Protein AF-A0AAW1MZI1-F1 (afdb_monomer)

Nearest PDB structures (foldseek):
  1siz-assembly1_C  TM=2.018E-01  e=1.730E+00  Pyrococcus furiosus
  4id8-assembly1_A  TM=3.668E-01  e=8.621E+00  Rhodopseudomonas palustris HaA2
  6ous-assembly1_F  TM=2.499E-01  e=9.913E+00  Human respiratory syncytial virus A2

Radius of gyration: 22.82 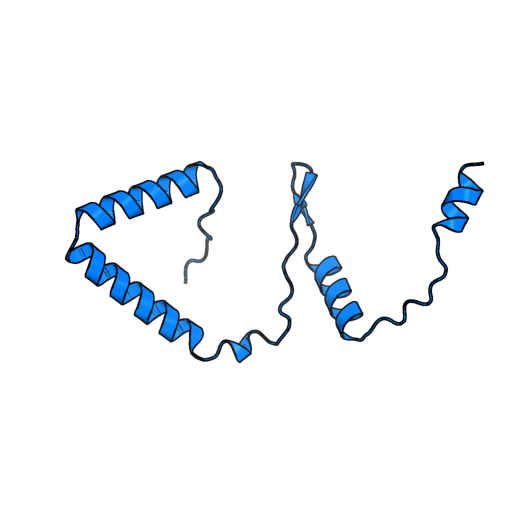Å; Cα contacts (8 Å, |Δi|>4): 27; chains: 1; bounding box: 40×34×70 Å

Organism: Popillia japonica (NCBI:txid7064)

Sequence (101 aa):
MLQKFWEFEECNQKQNHTAEDHTCEDHFIATHKRNQDGRFIVKLPFTDNPCVLGESRDIAVKRFQILERKFIKQPNLKQEYVQFMQEYKDLGHIKSSLFSP

Solvent-accessible surface area (backbone atoms only — not comparable to full-atom values): 6339 Å² total; per-residue (Å²): 121,64,66,70,52,54,62,62,70,57,65,84,64,80,70,84,67,49,77,63,54,52,52,50,49,54,47,42,69,77,45,47,45,68,48,96,87,70,47,80,45,70,62,82,79,70,98,60,69,77,82,73,55,69,64,50,64,62,53,51,51,52,52,50,55,51,51,53,56,49,31,72,77,34,57,66,62,39,51,55,50,52,52,50,55,48,52,43,34,74,73,63,78,49,76,88,72,89,77,72,136

Structure (mmCIF, N/CA/C/O backbone):
data_AF-A0AAW1MZI1-F1
#
_entry.id   AF-A0AAW1MZI1-F1
#
loop_
_atom_site.group_PDB
_atom_site.id
_atom_site.type_symbol
_atom_site.label_atom_id
_atom_site.label_alt_id
_atom_site.label_comp_id
_atom_site.label_asym_id
_atom_site.label_entity_id
_atom_site.label_seq_id
_atom_site.pdbx_PDB_ins_code
_atom_site.Cartn_x
_atom_site.Cartn_y
_atom_site.Cartn_z
_atom_site.occupancy
_atom_site.B_iso_or_equiv
_atom_site.auth_seq_id
_atom_site.auth_comp_id
_atom_site.auth_asym_id
_atom_site.auth_atom_id
_atom_site.pdbx_PDB_model_num
ATOM 1 N N . MET A 1 1 ? 2.998 13.097 -47.905 1.00 53.69 1 MET A N 1
ATOM 2 C CA . MET A 1 1 ? 3.324 14.168 -46.935 1.00 53.69 1 MET A CA 1
ATOM 3 C C . MET A 1 1 ? 3.262 13.695 -45.482 1.00 53.69 1 MET A C 1
ATOM 5 O O . MET A 1 1 ? 4.009 14.241 -44.693 1.00 53.69 1 MET A O 1
ATOM 9 N N . LEU A 1 2 ? 2.491 12.648 -45.139 1.00 57.94 2 LEU A N 1
ATOM 10 C CA . LEU A 1 2 ? 2.587 12.004 -43.817 1.00 57.94 2 LEU A CA 1
ATOM 11 C C . LEU A 1 2 ? 3.847 11.141 -43.631 1.00 57.94 2 LEU A C 1
ATOM 13 O O . LEU A 1 2 ? 4.415 11.143 -42.553 1.00 57.94 2 LEU A O 1
ATOM 17 N N . GLN A 1 3 ? 4.309 10.434 -44.665 1.00 58.78 3 GLN A N 1
ATOM 18 C CA . GLN A 1 3 ? 5.446 9.508 -44.540 1.00 58.78 3 GLN A CA 1
ATOM 19 C C . GLN A 1 3 ? 6.740 10.199 -44.068 1.00 58.78 3 GLN A C 1
ATOM 21 O O . GLN A 1 3 ? 7.368 9.746 -43.125 1.00 58.78 3 GLN A O 1
ATOM 26 N N . LYS A 1 4 ? 7.055 11.374 -44.631 1.00 59.50 4 LYS A N 1
ATOM 27 C CA . LYS A 1 4 ? 8.205 12.196 -44.213 1.00 59.50 4 LYS A CA 1
ATOM 28 C C . LYS A 1 4 ? 8.070 12.793 -42.804 1.00 59.50 4 LYS A C 1
ATOM 30 O O . LYS A 1 4 ? 9.064 13.227 -42.243 1.00 59.50 4 LYS A O 1
ATOM 35 N N . PHE A 1 5 ? 6.847 12.883 -42.277 1.00 57.22 5 PHE A N 1
ATOM 36 C CA . PHE A 1 5 ? 6.582 13.379 -40.924 1.00 57.22 5 PHE A CA 1
ATOM 37 C C . PHE A 1 5 ? 6.840 12.268 -39.894 1.00 57.22 5 PHE A C 1
ATOM 39 O O . PHE A 1 5 ? 7.505 12.513 -38.895 1.00 57.22 5 PHE A O 1
ATOM 46 N N . TRP A 1 6 ? 6.422 11.033 -40.202 1.00 60.91 6 TRP A N 1
ATOM 47 C CA . TRP A 1 6 ? 6.737 9.839 -39.405 1.00 60.91 6 TRP A CA 1
ATOM 48 C C . TRP A 1 6 ? 8.235 9.500 -39.415 1.00 60.91 6 TRP A C 1
ATOM 50 O O . TRP A 1 6 ? 8.800 9.232 -38.363 1.00 60.91 6 TRP A O 1
ATOM 60 N N . GLU A 1 7 ? 8.908 9.628 -40.563 1.00 59.25 7 GLU A N 1
ATOM 61 C CA . GLU A 1 7 ? 10.371 9.453 -40.675 1.00 59.25 7 GLU A CA 1
ATOM 62 C C . GLU A 1 7 ? 11.176 10.489 -39.858 1.00 59.25 7 GLU A C 1
ATOM 64 O O . GLU A 1 7 ? 12.348 10.265 -39.570 1.00 59.25 7 GLU A O 1
ATOM 69 N N . PHE A 1 8 ? 10.580 11.633 -39.493 1.00 54.81 8 PHE A N 1
ATOM 70 C CA . PHE A 1 8 ? 11.242 12.684 -38.707 1.00 54.81 8 PHE A CA 1
ATOM 71 C C . PHE A 1 8 ? 11.025 12.521 -37.192 1.00 54.81 8 PHE A C 1
ATOM 73 O O . PHE A 1 8 ? 11.887 12.914 -36.408 1.00 54.81 8 PHE A O 1
ATOM 80 N N . GLU A 1 9 ? 9.899 11.929 -36.772 1.00 57.16 9 GLU A N 1
ATOM 81 C CA . GLU A 1 9 ? 9.667 11.509 -35.379 1.00 57.16 9 GLU A CA 1
ATOM 82 C C . GLU A 1 9 ? 10.382 10.196 -35.029 1.00 57.16 9 GLU A C 1
ATOM 84 O O . GLU A 1 9 ? 10.676 9.964 -33.854 1.00 57.16 9 GLU A O 1
ATOM 89 N N . GLU A 1 10 ? 10.742 9.378 -36.028 1.00 55.62 10 GLU A N 1
ATOM 90 C CA . GLU A 1 10 ? 11.730 8.299 -35.908 1.00 55.62 10 GLU A CA 1
ATOM 91 C C . GLU A 1 10 ? 13.132 8.890 -35.694 1.00 55.62 10 GLU A C 1
ATOM 93 O O . GLU A 1 10 ? 14.047 8.825 -36.517 1.00 55.62 10 GLU A O 1
ATOM 98 N N . CYS A 1 11 ? 13.309 9.509 -34.534 1.00 52.69 11 CYS A N 1
ATOM 99 C CA . CYS A 1 11 ? 14.603 9.887 -34.021 1.00 52.69 11 CYS A CA 1
ATOM 100 C C . CYS A 1 11 ? 15.441 8.603 -33.940 1.00 52.69 11 CYS A C 1
ATOM 102 O O . CYS A 1 11 ? 15.241 7.779 -33.050 1.00 52.69 11 CYS A O 1
ATOM 104 N N . ASN A 1 12 ? 16.403 8.454 -34.856 1.00 56.22 12 ASN A N 1
ATOM 105 C CA . ASN A 1 12 ? 17.507 7.487 -34.815 1.00 56.22 12 ASN A CA 1
ATOM 106 C C . ASN A 1 12 ? 18.448 7.803 -33.629 1.00 56.22 12 ASN A C 1
ATOM 108 O O . ASN A 1 12 ? 19.670 7.913 -33.757 1.00 56.22 12 ASN A O 1
ATOM 112 N N . GLN A 1 13 ? 17.873 8.026 -32.450 1.00 58.44 13 GLN A N 1
ATOM 113 C CA . GLN A 1 13 ? 18.603 8.093 -31.211 1.00 58.44 13 GLN A CA 1
ATOM 114 C C . GLN A 1 13 ? 19.111 6.681 -30.986 1.00 58.44 13 GLN A C 1
ATOM 116 O O . GLN A 1 13 ? 18.348 5.774 -30.667 1.00 58.44 13 GLN A O 1
ATOM 121 N N . LYS A 1 14 ? 20.420 6.492 -31.152 1.00 58.25 14 LYS A N 1
ATOM 122 C CA . LYS A 1 14 ? 21.123 5.445 -30.419 1.00 58.25 14 LYS A CA 1
ATOM 123 C C . LYS A 1 14 ? 20.839 5.728 -28.948 1.00 58.25 14 LYS A C 1
ATOM 125 O O . LYS A 1 14 ? 21.518 6.553 -28.340 1.00 58.25 14 LYS A O 1
ATOM 130 N N . GLN A 1 15 ? 19.753 5.163 -28.431 1.00 62.28 15 GLN A N 1
ATOM 131 C CA . GLN A 1 15 ? 19.389 5.294 -27.039 1.00 62.28 15 GLN A CA 1
ATOM 132 C C . GLN A 1 15 ? 20.537 4.634 -26.283 1.00 62.28 15 GLN A C 1
ATOM 134 O O . GLN A 1 15 ? 20.778 3.434 -26.407 1.00 62.28 15 GLN A O 1
ATOM 139 N N . ASN A 1 16 ? 21.328 5.454 -25.588 1.00 64.94 16 ASN A N 1
ATOM 140 C CA . ASN A 1 16 ? 22.338 4.979 -24.651 1.00 64.94 16 ASN A CA 1
ATOM 141 C C . ASN A 1 16 ? 21.582 4.406 -23.452 1.00 64.94 16 ASN A C 1
ATOM 143 O O . ASN A 1 16 ? 21.510 5.032 -22.399 1.00 64.94 16 ASN A O 1
ATOM 147 N N . HIS A 1 17 ? 20.932 3.268 -23.663 1.00 70.12 17 HIS A N 1
ATOM 148 C CA . HIS A 1 17 ? 20.186 2.576 -22.640 1.00 70.12 17 HIS A CA 1
ATOM 149 C C . HIS A 1 17 ? 21.166 2.055 -21.603 1.00 70.12 17 HIS A C 1
ATOM 151 O O . HIS A 1 17 ? 22.121 1.336 -21.916 1.00 70.12 17 HIS A O 1
ATOM 157 N N . THR A 1 18 ? 20.912 2.411 -20.356 1.00 82.94 18 THR A N 1
ATOM 158 C CA . THR A 1 18 ? 21.573 1.801 -19.214 1.00 82.94 18 THR A CA 1
ATOM 159 C C . THR A 1 18 ? 21.118 0.342 -19.064 1.00 82.94 18 THR A C 1
ATOM 161 O O . THR A 1 18 ? 20.139 -0.103 -19.672 1.00 82.94 18 THR A O 1
ATOM 164 N N . ALA A 1 19 ? 21.832 -0.443 -18.255 1.00 82.38 19 ALA A N 1
ATOM 165 C CA . ALA A 1 19 ? 21.397 -1.804 -17.924 1.00 82.38 19 ALA A CA 1
ATOM 166 C C . ALA A 1 19 ? 20.038 -1.814 -17.187 1.00 82.38 19 ALA A C 1
ATOM 168 O O . ALA A 1 19 ? 19.252 -2.752 -17.328 1.00 82.38 19 ALA A O 1
ATOM 169 N N . GLU A 1 20 ? 19.749 -0.751 -16.433 1.00 82.12 20 GLU A N 1
ATOM 170 C CA . GLU A 1 20 ? 18.470 -0.543 -15.750 1.00 82.12 20 GLU A CA 1
ATOM 171 C C . GLU A 1 20 ? 17.335 -0.313 -16.753 1.00 82.12 20 GLU A C 1
ATOM 173 O O . GLU A 1 20 ? 16.276 -0.923 -16.611 1.00 82.12 20 GLU A O 1
ATOM 178 N N . ASP A 1 21 ? 17.578 0.470 -17.812 1.00 84.06 21 ASP A N 1
ATOM 179 C CA . ASP A 1 21 ? 16.593 0.711 -18.875 1.00 84.06 21 ASP A CA 1
ATOM 180 C C . ASP A 1 21 ? 16.189 -0.593 -19.574 1.00 84.06 21 ASP A C 1
ATOM 182 O O . ASP A 1 21 ? 15.002 -0.846 -19.763 1.00 84.06 21 ASP A O 1
ATOM 186 N N . HIS A 1 22 ? 17.159 -1.460 -19.888 1.00 85.12 22 HIS A N 1
ATOM 187 C CA . HIS A 1 22 ? 16.875 -2.771 -20.484 1.00 85.12 22 HIS A CA 1
ATOM 188 C C . HIS A 1 22 ? 16.068 -3.660 -19.537 1.00 85.12 22 HIS A C 1
ATOM 190 O O . HIS A 1 22 ? 15.095 -4.279 -19.948 1.00 85.12 22 HIS A O 1
ATOM 196 N N . THR A 1 23 ? 16.433 -3.690 -18.253 1.00 85.88 23 THR A N 1
ATOM 197 C CA . THR A 1 23 ? 15.717 -4.492 -17.249 1.00 85.88 23 THR A CA 1
ATOM 198 C C . THR A 1 23 ? 14.274 -4.009 -17.076 1.00 85.88 23 THR A C 1
ATOM 200 O O . THR A 1 23 ? 13.357 -4.817 -16.914 1.00 85.88 23 THR A O 1
ATOM 203 N N . CYS A 1 24 ? 14.059 -2.691 -17.111 1.00 86.00 24 CYS A N 1
ATOM 204 C CA . CYS A 1 24 ? 12.736 -2.082 -17.044 1.0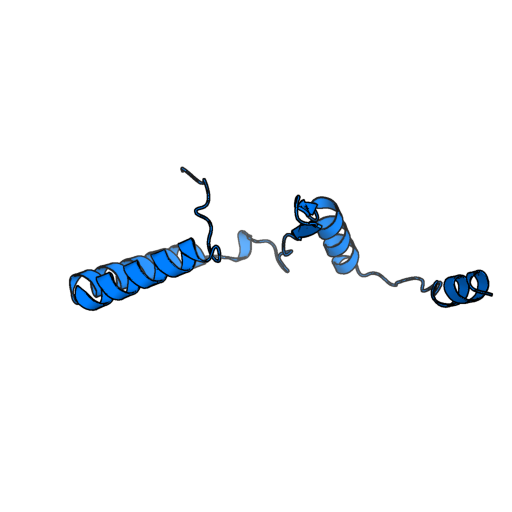0 86.00 24 CYS A CA 1
ATOM 205 C C . CYS A 1 24 ? 11.900 -2.419 -18.286 1.00 86.00 24 CYS A C 1
ATOM 207 O O . CYS A 1 24 ? 10.746 -2.826 -18.144 1.00 86.00 24 CYS A O 1
ATOM 209 N N . GLU A 1 25 ? 12.492 -2.321 -19.479 1.00 88.94 25 GLU A N 1
ATOM 210 C CA . GLU A 1 25 ? 11.835 -2.668 -20.742 1.00 88.94 25 GLU A CA 1
ATOM 211 C C . GLU A 1 25 ? 11.470 -4.158 -20.787 1.00 88.94 25 GLU A C 1
ATOM 213 O O . GLU A 1 25 ? 10.312 -4.502 -21.017 1.00 88.94 25 GLU A O 1
ATOM 218 N N . ASP A 1 26 ? 12.404 -5.049 -20.448 1.00 90.00 26 ASP A N 1
ATOM 219 C CA . ASP A 1 26 ? 12.156 -6.491 -20.360 1.00 90.00 26 ASP A CA 1
ATOM 220 C C . ASP A 1 26 ? 11.034 -6.806 -19.357 1.00 90.00 26 ASP A C 1
ATOM 222 O O . ASP A 1 26 ? 10.147 -7.624 -19.628 1.00 90.00 26 ASP A O 1
ATOM 226 N N . HIS A 1 27 ? 11.020 -6.129 -18.201 1.00 90.88 27 HIS A N 1
ATOM 227 C CA . HIS A 1 27 ? 9.949 -6.265 -17.213 1.00 90.88 27 HIS A CA 1
ATOM 228 C C . HIS A 1 27 ? 8.605 -5.799 -17.767 1.00 90.88 27 HIS A C 1
ATOM 230 O O . HIS A 1 27 ? 7.585 -6.469 -17.568 1.00 90.88 27 HIS A O 1
ATOM 236 N N . PHE A 1 28 ? 8.583 -4.655 -18.447 1.00 90.56 28 PHE A N 1
ATOM 237 C CA . PHE A 1 28 ? 7.383 -4.118 -19.063 1.00 90.56 28 PHE A CA 1
ATOM 238 C C . PHE A 1 28 ? 6.859 -5.080 -20.129 1.00 90.56 28 PHE A C 1
ATOM 240 O O . PHE A 1 28 ? 5.711 -5.510 -20.036 1.00 90.56 28 PHE A O 1
ATOM 247 N N . ILE A 1 29 ? 7.694 -5.520 -21.071 1.00 91.81 29 ILE A N 1
ATOM 248 C CA . ILE A 1 29 ? 7.327 -6.490 -22.111 1.00 91.81 29 ILE A CA 1
ATOM 249 C C . ILE A 1 29 ? 6.762 -7.770 -21.486 1.00 91.81 29 ILE A C 1
ATOM 251 O O . ILE A 1 29 ? 5.693 -8.225 -21.890 1.00 91.81 29 ILE A O 1
ATOM 255 N N . ALA A 1 30 ? 7.422 -8.317 -20.464 1.00 91.94 30 ALA A N 1
ATOM 256 C CA . ALA A 1 30 ? 7.013 -9.570 -19.834 1.00 91.94 30 ALA A CA 1
ATOM 257 C C . ALA A 1 30 ? 5.717 -9.471 -19.008 1.00 91.94 30 ALA A C 1
ATOM 259 O O . ALA A 1 30 ? 5.049 -10.485 -18.788 1.00 91.94 30 ALA A O 1
ATOM 260 N N . THR A 1 31 ? 5.373 -8.289 -18.489 1.00 92.94 31 THR A N 1
ATOM 261 C CA . THR A 1 31 ? 4.307 -8.149 -17.482 1.00 92.94 31 THR A CA 1
ATOM 262 C C . THR A 1 31 ? 3.153 -7.247 -17.892 1.00 92.94 31 THR A C 1
ATOM 264 O O . THR A 1 31 ? 2.086 -7.319 -17.269 1.00 92.94 31 THR A O 1
ATOM 267 N N . HIS A 1 32 ? 3.328 -6.425 -18.928 1.00 93.44 32 HIS A N 1
ATOM 268 C CA . HIS A 1 32 ? 2.245 -5.628 -19.472 1.00 93.44 32 HIS A CA 1
ATOM 269 C C . HIS A 1 32 ? 1.221 -6.541 -20.145 1.00 93.44 32 HIS A C 1
ATOM 271 O O . HIS A 1 32 ? 1.534 -7.518 -20.824 1.00 93.44 32 HIS A O 1
ATOM 277 N N . LYS A 1 33 ? -0.051 -6.213 -19.959 1.00 93.62 33 LYS A N 1
ATOM 278 C CA . LYS A 1 33 ? -1.150 -6.843 -20.684 1.00 93.62 33 LYS A CA 1
ATOM 279 C C . LYS A 1 33 ? -2.307 -5.878 -20.811 1.00 93.62 33 LYS A C 1
ATOM 281 O O . LYS A 1 33 ? -2.430 -4.926 -20.042 1.00 93.62 33 LYS A O 1
ATOM 286 N N . ARG A 1 34 ? -3.196 -6.152 -21.756 1.00 94.44 34 ARG A N 1
ATOM 287 C CA . ARG A 1 34 ? -4.438 -5.402 -21.925 1.00 94.44 34 ARG A CA 1
ATOM 288 C C . ARG A 1 34 ? -5.600 -6.218 -21.377 1.00 94.44 34 ARG A C 1
ATOM 290 O O . ARG A 1 34 ? -5.693 -7.414 -21.645 1.00 94.44 34 ARG A O 1
ATOM 297 N N . ASN A 1 35 ? -6.455 -5.603 -20.567 1.00 88.94 35 ASN A N 1
ATOM 298 C CA . ASN A 1 35 ? -7.681 -6.257 -20.120 1.00 88.94 35 ASN A CA 1
ATOM 299 C C . ASN A 1 35 ? -8.754 -6.227 -21.230 1.00 88.94 35 ASN A C 1
ATOM 301 O O . ASN A 1 35 ? -8.574 -5.581 -22.264 1.00 88.94 35 ASN A O 1
ATOM 305 N N . GLN A 1 36 ? -9.876 -6.920 -21.012 1.00 91.88 36 GLN A N 1
ATOM 306 C CA . GLN A 1 36 ? -10.988 -6.981 -21.974 1.00 91.88 36 GLN A CA 1
ATOM 307 C C . GLN A 1 36 ? -11.617 -5.602 -22.255 1.00 91.88 36 GLN A C 1
ATOM 309 O O . GLN A 1 36 ? -12.100 -5.372 -23.357 1.00 91.88 36 GLN A O 1
ATOM 314 N N . ASP A 1 37 ? -11.519 -4.663 -21.308 1.00 92.06 37 ASP A N 1
ATOM 315 C CA . ASP A 1 37 ? -11.994 -3.277 -21.453 1.00 92.06 37 ASP A CA 1
ATOM 316 C C . ASP A 1 37 ? -10.988 -2.363 -22.174 1.00 92.06 37 ASP A C 1
ATOM 318 O O . ASP A 1 37 ? -11.169 -1.147 -22.241 1.00 92.06 37 ASP A O 1
ATOM 322 N N . GLY A 1 38 ? -9.873 -2.912 -22.661 1.00 90.06 38 GLY A N 1
ATOM 323 C CA . GLY A 1 38 ? -8.855 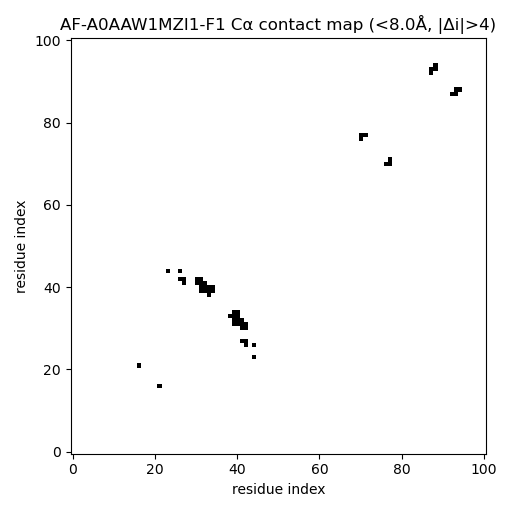-2.150 -23.369 1.00 90.06 38 GLY A CA 1
ATOM 324 C C . GLY A 1 38 ? -7.917 -1.325 -22.476 1.00 90.06 38 GLY A C 1
ATOM 325 O O . GLY A 1 38 ? -7.139 -0.536 -23.018 1.00 90.06 38 GLY A O 1
ATOM 326 N N . ARG A 1 39 ? -7.939 -1.499 -21.149 1.00 91.19 39 ARG A N 1
ATOM 327 C CA . ARG A 1 39 ? -7.022 -0.855 -20.190 1.00 91.19 39 ARG A CA 1
ATOM 328 C C . ARG A 1 39 ? -5.712 -1.629 -20.061 1.00 91.19 39 ARG A C 1
ATOM 330 O O . ARG A 1 39 ? -5.709 -2.862 -20.044 1.00 91.19 39 ARG A O 1
ATOM 337 N N . PHE A 1 40 ? -4.608 -0.903 -19.913 1.00 91.38 40 PHE A N 1
ATOM 338 C CA . PHE A 1 40 ? -3.302 -1.493 -19.626 1.00 91.38 40 PHE A CA 1
ATOM 339 C C . PHE A 1 40 ? -3.205 -1.915 -18.159 1.00 91.38 40 PHE A C 1
ATOM 341 O O . PHE A 1 40 ? -3.535 -1.158 -17.249 1.00 91.38 40 PHE A O 1
ATOM 348 N N . ILE A 1 41 ? -2.736 -3.138 -17.946 1.00 89.75 41 ILE A N 1
ATOM 349 C CA . ILE A 1 41 ? -2.317 -3.674 -16.658 1.00 89.75 41 ILE A CA 1
ATOM 350 C C . ILE A 1 41 ? -0.805 -3.815 -16.749 1.00 89.75 41 ILE A C 1
ATOM 352 O O . ILE A 1 41 ? -0.313 -4.597 -17.558 1.00 89.75 41 ILE A O 1
ATOM 356 N N . VAL A 1 42 ? -0.088 -3.060 -15.926 1.00 89.81 42 VAL A N 1
ATOM 357 C CA . VAL A 1 42 ? 1.375 -3.060 -15.871 1.00 89.81 42 VAL A CA 1
ATOM 358 C C . VAL A 1 42 ? 1.785 -3.481 -14.469 1.00 89.81 42 VAL A C 1
ATOM 360 O O . VAL A 1 42 ? 1.205 -3.011 -13.486 1.00 89.81 42 VAL A O 1
ATOM 363 N N . LYS A 1 43 ? 2.754 -4.391 -14.362 1.00 88.94 43 LYS A N 1
ATOM 364 C CA . LYS A 1 43 ? 3.384 -4.685 -13.077 1.00 88.94 43 LYS A CA 1
ATOM 365 C C . LYS A 1 43 ? 4.471 -3.644 -12.842 1.00 88.94 43 LYS A C 1
ATOM 367 O O . LYS A 1 43 ? 5.263 -3.367 -13.735 1.00 88.94 43 LYS A O 1
ATOM 372 N N . LEU A 1 44 ? 4.480 -3.049 -11.653 1.00 86.69 44 LEU A N 1
ATOM 373 C CA . LEU A 1 44 ? 5.533 -2.109 -11.295 1.00 86.69 44 LEU A CA 1
ATOM 374 C C . LEU A 1 44 ? 6.820 -2.890 -10.986 1.00 86.69 44 LEU A C 1
ATOM 376 O O . LEU A 1 44 ? 6.763 -3.825 -10.174 1.00 86.69 44 LEU A O 1
ATOM 380 N N . PRO A 1 45 ? 7.953 -2.530 -11.613 1.00 83.81 45 PRO A N 1
ATOM 381 C CA . PRO A 1 45 ? 9.237 -3.115 -11.269 1.00 83.81 45 PRO A CA 1
ATOM 382 C C . PRO A 1 45 ? 9.644 -2.680 -9.858 1.00 83.81 45 PRO A C 1
ATOM 384 O O . PRO A 1 45 ? 9.271 -1.605 -9.383 1.00 83.81 45 PRO A O 1
ATOM 387 N N . PHE A 1 46 ? 10.424 -3.520 -9.182 1.00 81.69 46 PHE A N 1
ATOM 388 C CA . PHE A 1 4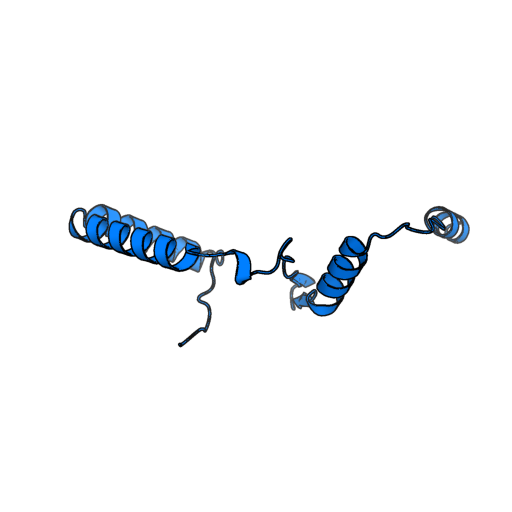6 ? 11.144 -3.098 -7.985 1.00 81.69 46 PHE A CA 1
ATOM 389 C C . PHE A 1 46 ? 12.471 -2.475 -8.416 1.00 81.69 46 PHE A C 1
ATOM 391 O O . PHE A 1 46 ? 13.121 -3.005 -9.314 1.00 81.69 46 PHE A O 1
ATOM 398 N N . THR A 1 47 ? 12.866 -1.373 -7.778 1.00 78.06 47 THR A N 1
ATOM 399 C CA . THR A 1 47 ? 14.176 -0.741 -8.009 1.00 78.06 47 THR A CA 1
ATOM 400 C C . THR A 1 47 ? 15.320 -1.638 -7.542 1.00 78.06 47 THR A C 1
ATOM 402 O O . THR A 1 47 ? 16.359 -1.694 -8.183 1.00 78.06 47 THR A O 1
ATOM 405 N N . ASP A 1 48 ? 15.090 -2.389 -6.464 1.00 76.06 48 ASP A N 1
ATOM 406 C CA . ASP A 1 48 ? 16.048 -3.308 -5.858 1.00 76.06 48 ASP A CA 1
ATOM 407 C C . ASP A 1 48 ? 15.454 -4.710 -5.712 1.00 76.06 48 ASP A C 1
ATOM 409 O O . ASP A 1 48 ? 14.243 -4.924 -5.813 1.00 76.06 48 ASP A O 1
ATOM 413 N N . ASN A 1 49 ? 16.307 -5.692 -5.415 1.00 77.81 49 ASN A N 1
ATOM 414 C CA . ASN A 1 49 ? 15.852 -7.046 -5.124 1.00 77.81 49 ASN A CA 1
ATOM 415 C C . ASN A 1 49 ? 14.848 -7.033 -3.945 1.00 77.81 49 ASN A C 1
ATOM 417 O O . ASN A 1 49 ? 15.222 -6.593 -2.859 1.00 77.81 49 ASN A O 1
ATOM 421 N N . PRO A 1 50 ? 13.621 -7.579 -4.087 1.00 73.50 50 PRO A N 1
ATOM 422 C CA . PRO A 1 50 ? 12.618 -7.618 -3.017 1.00 73.50 50 PRO A CA 1
ATOM 423 C C . PRO A 1 50 ? 13.099 -8.248 -1.700 1.00 73.50 50 PRO A C 1
ATOM 425 O O . PRO A 1 50 ? 12.500 -8.020 -0.650 1.00 73.50 50 PRO A O 1
ATOM 428 N N . CYS A 1 51 ? 14.187 -9.022 -1.715 1.00 73.8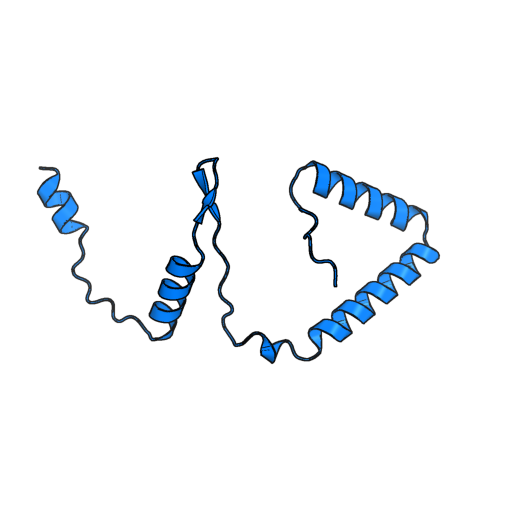8 51 CYS A N 1
ATOM 429 C CA . CYS A 1 51 ? 14.833 -9.532 -0.508 1.00 73.88 51 CYS A CA 1
ATOM 430 C C . CYS A 1 51 ? 15.332 -8.428 0.448 1.00 73.88 51 CYS A C 1
ATOM 432 O O . CYS A 1 51 ? 15.496 -8.704 1.635 1.00 73.88 51 CYS A O 1
ATOM 434 N N . VAL A 1 52 ? 15.518 -7.181 -0.010 1.00 78.25 52 VAL A N 1
ATOM 435 C CA . VAL A 1 52 ? 15.921 -6.049 0.853 1.00 78.25 52 VAL A CA 1
ATOM 436 C C . VAL A 1 52 ? 14.811 -5.558 1.785 1.00 78.25 52 VAL A C 1
ATOM 438 O O . VAL A 1 52 ? 15.062 -4.722 2.648 1.00 78.25 52 VAL A O 1
ATOM 441 N N . LEU A 1 53 ? 13.586 -6.085 1.661 1.00 78.88 53 LEU A N 1
ATOM 442 C CA . LEU A 1 53 ? 12.458 -5.697 2.514 1.00 78.88 53 LEU A CA 1
ATOM 443 C C . LEU A 1 53 ? 12.701 -5.972 4.012 1.00 78.88 53 LEU A C 1
ATOM 445 O O . LEU A 1 53 ? 11.984 -5.412 4.845 1.00 78.88 53 LEU A O 1
ATOM 449 N N . GLY A 1 54 ? 13.695 -6.792 4.372 1.00 86.19 54 GLY A N 1
ATOM 450 C CA . GLY A 1 54 ? 14.149 -6.979 5.752 1.00 86.19 54 GLY A CA 1
ATOM 451 C C . GLY A 1 54 ? 13.005 -7.325 6.711 1.00 86.19 54 GLY A C 1
ATOM 452 O O . GLY A 1 54 ? 12.194 -8.212 6.446 1.00 86.19 54 GLY A O 1
ATOM 453 N N . GLU A 1 55 ? 12.893 -6.580 7.812 1.00 88.69 55 GLU A N 1
ATOM 454 C CA . GLU A 1 55 ? 11.872 -6.789 8.852 1.00 88.69 55 GLU A CA 1
ATOM 455 C C . GLU A 1 55 ? 10.479 -6.221 8.504 1.00 88.69 55 GLU A C 1
ATOM 457 O O . GLU A 1 55 ? 9.596 -6.160 9.365 1.00 88.69 55 GLU A O 1
ATOM 462 N N . SER A 1 56 ? 10.232 -5.804 7.254 1.00 90.25 56 SER A N 1
ATOM 463 C CA . SER A 1 56 ? 8.959 -5.182 6.845 1.00 90.25 56 SER A CA 1
ATOM 464 C C . SER A 1 56 ? 7.740 -6.032 7.203 1.00 90.25 56 SER A C 1
ATOM 466 O O . SER A 1 56 ? 6.718 -5.497 7.640 1.00 90.25 56 SER A O 1
ATOM 468 N N . ARG A 1 57 ? 7.849 -7.362 7.074 1.00 90.62 57 ARG A N 1
ATOM 469 C CA . ARG A 1 57 ? 6.777 -8.292 7.450 1.00 90.62 57 ARG A CA 1
ATOM 470 C C . ARG A 1 57 ? 6.468 -8.215 8.942 1.00 90.62 57 ARG A C 1
ATOM 472 O O . ARG A 1 57 ? 5.306 -8.077 9.315 1.00 90.62 57 ARG A O 1
ATOM 479 N N . ASP A 1 58 ? 7.487 -8.273 9.790 1.00 92.94 58 ASP A N 1
ATOM 480 C CA . ASP A 1 58 ? 7.300 -8.269 11.241 1.00 92.94 58 ASP A CA 1
ATOM 481 C C . ASP A 1 58 ? 6.763 -6.923 11.727 1.00 92.94 58 ASP A C 1
ATOM 483 O O . ASP A 1 58 ? 5.893 -6.872 12.600 1.00 92.94 58 ASP A O 1
ATOM 487 N N . ILE A 1 59 ? 7.204 -5.824 11.111 1.00 94.31 59 ILE A N 1
ATOM 488 C CA . ILE A 1 59 ? 6.654 -4.488 11.356 1.00 94.31 59 ILE A CA 1
ATOM 489 C C . ILE A 1 59 ? 5.175 -4.431 10.950 1.00 94.31 59 ILE A C 1
ATOM 491 O O . ILE A 1 59 ? 4.349 -3.946 11.729 1.00 94.31 59 ILE A O 1
ATOM 495 N N . ALA A 1 60 ? 4.814 -4.940 9.768 1.00 94.81 60 ALA A N 1
ATOM 496 C CA . ALA A 1 60 ? 3.430 -4.972 9.298 1.00 94.81 60 ALA A CA 1
ATOM 497 C C . ALA A 1 60 ? 2.528 -5.800 10.229 1.00 94.81 60 ALA A C 1
ATOM 499 O O . ALA A 1 60 ? 1.451 -5.340 10.611 1.00 94.81 60 ALA A O 1
ATOM 500 N N . VAL A 1 61 ? 2.996 -6.970 10.679 1.00 96.19 61 VAL A N 1
ATOM 501 C CA . VAL A 1 61 ? 2.275 -7.825 11.635 1.00 96.19 61 VAL A CA 1
ATOM 502 C C . VAL A 1 61 ? 2.090 -7.120 12.979 1.00 96.19 61 VAL A C 1
ATOM 504 O O . VAL A 1 61 ? 0.981 -7.101 13.515 1.00 96.19 61 VAL A O 1
ATOM 507 N N . LYS A 1 62 ? 3.138 -6.482 13.518 1.00 96.88 62 LYS A N 1
ATOM 508 C CA . LYS A 1 62 ? 3.038 -5.707 14.767 1.00 96.88 62 LYS A CA 1
ATOM 509 C C . LYS A 1 62 ? 2.011 -4.578 14.640 1.00 96.88 62 LYS A C 1
ATOM 511 O O . LYS A 1 62 ? 1.180 -4.406 15.531 1.00 96.88 62 LYS A O 1
ATOM 516 N N . ARG A 1 63 ? 2.026 -3.832 13.528 1.00 96.75 63 ARG A N 1
ATOM 517 C CA . ARG A 1 63 ? 1.048 -2.762 13.254 1.00 96.75 63 ARG A CA 1
ATOM 518 C C . ARG A 1 63 ? -0.379 -3.300 13.177 1.00 96.75 63 ARG A C 1
ATOM 520 O O . ARG A 1 63 ? -1.271 -2.714 13.787 1.00 96.75 63 ARG A O 1
ATOM 527 N N . PHE A 1 64 ? -0.581 -4.429 12.502 1.00 96.25 64 PHE A N 1
ATOM 528 C CA . PHE A 1 64 ? -1.879 -5.097 12.434 1.00 96.25 64 PHE A CA 1
ATOM 529 C C . PHE A 1 64 ? -2.396 -5.482 13.829 1.00 96.25 64 PHE A C 1
ATOM 531 O O . PHE A 1 64 ? -3.511 -5.129 14.198 1.00 96.25 64 PHE A O 1
ATOM 538 N N . GLN A 1 65 ? -1.562 -6.107 14.664 1.00 97.62 65 GLN A N 1
ATOM 539 C CA . GLN A 1 65 ? -1.948 -6.475 16.033 1.00 97.62 65 GLN A CA 1
ATOM 540 C C . GLN A 1 65 ? -2.299 -5.260 16.905 1.00 97.62 65 GLN A C 1
ATOM 542 O O . GLN A 1 65 ? -3.201 -5.331 17.740 1.00 97.62 65 GLN A O 1
ATOM 547 N N . ILE A 1 66 ? -1.589 -4.140 16.739 1.00 97.31 66 ILE A N 1
ATOM 548 C CA . ILE A 1 66 ? -1.906 -2.888 17.439 1.00 97.31 66 ILE A CA 1
ATOM 549 C C . ILE A 1 66 ? -3.288 -2.376 17.019 1.00 97.31 66 ILE A C 1
ATOM 551 O O . ILE A 1 66 ? -4.073 -1.974 17.882 1.00 97.31 66 ILE A O 1
ATOM 555 N N . LEU A 1 67 ? -3.595 -2.419 15.721 1.00 96.62 67 LEU A N 1
ATOM 556 C CA . LEU A 1 67 ? -4.893 -2.016 15.188 1.00 96.62 67 LEU A CA 1
ATOM 557 C C . LEU A 1 67 ? -6.025 -2.890 15.751 1.00 96.62 67 LEU A C 1
ATOM 559 O O . LEU A 1 67 ? -7.005 -2.353 16.262 1.00 96.62 67 LEU A O 1
ATOM 563 N N . GLU A 1 68 ? -5.843 -4.211 15.781 1.00 96.62 68 GLU A N 1
ATOM 564 C CA . GLU A 1 68 ? -6.815 -5.145 16.367 1.00 96.62 68 GLU A CA 1
ATOM 565 C C . GLU A 1 68 ? -7.085 -4.844 17.848 1.00 96.62 68 GLU A C 1
ATOM 567 O O . GLU A 1 68 ? -8.235 -4.745 18.282 1.00 96.62 68 GLU A O 1
ATOM 572 N N . ARG A 1 69 ? -6.036 -4.592 18.643 1.00 97.75 69 ARG A N 1
ATOM 573 C CA . ARG A 1 69 ? -6.203 -4.184 20.050 1.00 97.75 69 ARG A CA 1
ATOM 574 C C . ARG A 1 69 ? -6.955 -2.859 20.179 1.00 97.75 69 ARG A C 1
ATOM 576 O O . ARG A 1 69 ? -7.720 -2.690 21.129 1.00 97.75 69 ARG A O 1
ATOM 583 N N . LYS A 1 70 ? -6.742 -1.912 19.259 1.00 97.25 70 LYS A N 1
ATOM 584 C CA . LYS A 1 70 ? -7.471 -0.635 19.231 1.00 97.25 70 LYS A CA 1
ATOM 585 C C . LYS A 1 70 ? -8.956 -0.862 18.945 1.00 97.25 70 LYS A C 1
ATOM 587 O O . LYS A 1 70 ? -9.788 -0.295 19.645 1.00 97.25 70 LYS A O 1
ATOM 592 N N . PHE A 1 71 ? -9.280 -1.730 17.993 1.00 97.56 71 PHE A N 1
ATOM 593 C CA . PHE A 1 71 ? -10.655 -2.094 17.652 1.00 97.56 71 PHE A CA 1
ATOM 594 C C . PHE A 1 71 ? -11.402 -2.794 18.787 1.00 97.56 71 PHE A C 1
ATOM 596 O O . PHE A 1 71 ? -12.590 -2.543 18.968 1.00 97.56 71 PHE A O 1
ATOM 603 N N . ILE A 1 72 ? -10.717 -3.604 19.598 1.00 96.62 72 ILE A N 1
ATOM 604 C CA . ILE A 1 72 ? -11.319 -4.197 20.804 1.00 96.62 72 ILE A CA 1
ATOM 605 C C . ILE A 1 72 ? -11.698 -3.109 21.818 1.00 96.62 72 ILE A C 1
ATOM 607 O O . ILE A 1 72 ? -12.773 -3.156 22.407 1.00 96.62 72 ILE A O 1
ATOM 611 N N . LYS A 1 73 ? -10.826 -2.114 22.020 1.00 97.25 73 LYS A N 1
ATOM 612 C CA . LYS A 1 73 ? -11.073 -1.014 22.968 1.00 97.25 73 LYS A CA 1
ATOM 613 C C . LYS A 1 73 ? -12.109 -0.005 22.464 1.00 97.25 73 LYS A C 1
ATOM 615 O O . LYS A 1 73 ? -12.708 0.694 23.273 1.00 97.25 73 LYS A O 1
ATOM 620 N N . GLN A 1 74 ? -12.270 0.115 21.147 1.00 97.44 74 GLN A N 1
ATOM 621 C CA . GLN A 1 74 ? -13.111 1.115 20.487 1.00 97.44 74 GLN A CA 1
ATOM 622 C C . GLN A 1 74 ? -13.993 0.435 19.424 1.00 97.44 74 GLN A C 1
ATOM 624 O O . GLN A 1 74 ? -13.659 0.465 18.237 1.00 97.44 74 GLN A O 1
ATOM 629 N N . PRO A 1 75 ? -15.121 -0.181 19.826 1.00 96.44 75 PRO A N 1
ATOM 630 C CA . PRO A 1 75 ? -15.965 -0.952 18.913 1.00 96.44 75 PRO A CA 1
ATOM 631 C C . PRO A 1 75 ? -16.585 -0.098 17.797 1.00 96.44 75 PRO A C 1
ATOM 633 O O . PRO A 1 75 ? -16.666 -0.566 16.664 1.00 96.44 75 PRO A O 1
ATOM 636 N N . ASN A 1 76 ? -16.934 1.163 18.073 1.00 97.75 76 ASN A N 1
ATOM 637 C CA . ASN A 1 76 ? -17.475 2.077 17.058 1.00 97.75 76 ASN A CA 1
ATOM 638 C C . ASN A 1 76 ? -16.460 2.328 15.930 1.00 97.75 76 ASN A C 1
ATOM 640 O O . ASN A 1 76 ? -16.796 2.215 14.757 1.00 97.75 76 ASN A O 1
ATOM 644 N N . LEU A 1 77 ? -15.185 2.549 16.277 1.00 97.19 77 LEU A N 1
ATOM 645 C CA . LEU A 1 77 ? -14.118 2.731 15.288 1.00 97.19 77 LEU A CA 1
ATOM 646 C C . LEU A 1 77 ? -13.934 1.483 14.412 1.00 97.19 77 LEU A C 1
ATOM 648 O O . LEU A 1 77 ? -13.672 1.594 13.217 1.00 97.19 77 LEU A O 1
ATOM 652 N N . LYS A 1 78 ? -14.067 0.286 14.998 1.00 97.31 78 LYS A N 1
ATOM 653 C CA . LYS A 1 78 ? -14.030 -0.967 14.234 1.00 97.31 78 LYS A CA 1
ATOM 654 C C . LYS A 1 78 ? -15.169 -1.018 13.217 1.00 97.31 78 LYS A C 1
ATOM 656 O O . LYS A 1 78 ? -14.934 -1.400 12.075 1.00 97.31 78 LYS A O 1
ATOM 661 N N . GLN A 1 79 ? -16.385 -0.663 13.634 1.00 97.88 79 GLN A N 1
ATOM 662 C CA . GLN A 1 79 ? -17.553 -0.665 12.754 1.00 97.88 79 GLN A CA 1
ATOM 663 C C . GLN A 1 79 ? -17.366 0.299 11.580 1.00 97.88 79 GLN A C 1
ATOM 665 O O . GLN A 1 79 ? -17.511 -0.125 10.437 1.00 97.88 79 GLN A O 1
ATOM 670 N N . GLU A 1 80 ? -16.955 1.540 11.848 1.00 97.75 80 GLU A N 1
ATOM 671 C CA . GLU A 1 80 ? -16.675 2.543 10.811 1.00 97.75 80 GLU A CA 1
ATOM 672 C C . GLU A 1 80 ? -15.586 2.072 9.838 1.00 97.75 80 GLU A C 1
ATOM 674 O O . GLU A 1 80 ? -15.748 2.163 8.622 1.00 97.75 80 GLU A O 1
ATOM 679 N N . TYR A 1 81 ? -14.495 1.498 10.357 1.00 96.19 81 TYR A N 1
ATOM 680 C CA . TYR A 1 81 ? -13.415 0.966 9.526 1.00 96.19 81 TYR A CA 1
ATOM 681 C C . TYR A 1 81 ? -13.889 -0.178 8.620 1.00 96.19 81 TYR A C 1
ATOM 683 O O . TYR A 1 81 ? -13.584 -0.192 7.429 1.00 96.19 81 TYR A O 1
ATOM 691 N N . VAL A 1 82 ? -14.643 -1.138 9.164 1.00 95.56 82 VAL A N 1
ATOM 692 C CA . VAL A 1 82 ? -15.175 -2.271 8.389 1.00 95.56 82 VAL A CA 1
ATOM 693 C C . VAL A 1 82 ? -16.150 -1.788 7.320 1.00 95.56 82 VAL A C 1
ATOM 695 O O . VAL A 1 82 ? -16.076 -2.254 6.185 1.00 95.56 82 VAL A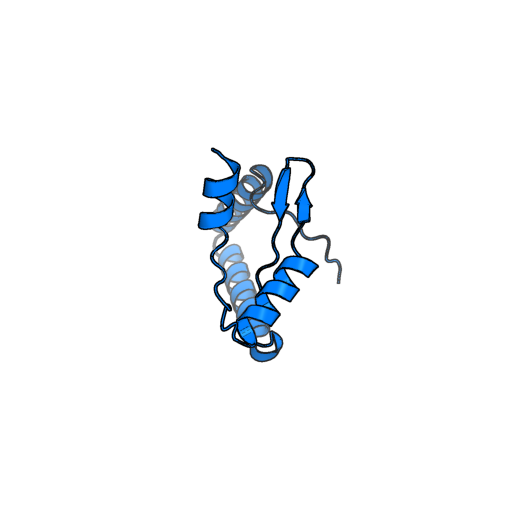 O 1
ATOM 698 N N . GLN A 1 83 ? -17.022 -0.837 7.658 1.00 97.25 83 GLN A N 1
ATOM 699 C CA . GLN A 1 83 ? -17.956 -0.242 6.708 1.00 97.25 83 GLN A CA 1
ATOM 700 C C . GLN A 1 83 ? -17.215 0.448 5.557 1.00 97.25 83 GLN A C 1
ATOM 702 O O . GLN A 1 83 ? -17.522 0.184 4.398 1.00 97.25 83 GLN A O 1
ATOM 707 N N . PHE A 1 84 ? -16.190 1.247 5.863 1.00 96.19 84 PHE A N 1
ATOM 708 C CA . PHE A 1 84 ? -15.355 1.890 4.848 1.00 96.19 84 PHE A CA 1
ATOM 709 C C . PHE A 1 84 ? -14.648 0.870 3.946 1.00 96.19 84 PHE A C 1
ATOM 711 O O . PHE A 1 84 ? -14.657 1.005 2.726 1.00 96.19 84 PHE A O 1
ATOM 718 N N . MET A 1 85 ? -14.047 -0.178 4.521 1.00 94.94 85 MET A N 1
ATOM 719 C CA . MET A 1 85 ? -13.358 -1.208 3.735 1.00 94.94 85 MET A CA 1
ATOM 720 C C . MET A 1 85 ? -14.316 -1.971 2.814 1.00 94.94 85 MET A C 1
ATOM 722 O O . MET A 1 85 ? -13.921 -2.365 1.714 1.00 94.94 85 MET A O 1
ATOM 726 N N . GLN A 1 86 ? -15.562 -2.168 3.247 1.00 94.81 86 GLN A N 1
ATOM 727 C CA . GLN A 1 86 ? -16.607 -2.772 2.430 1.00 94.81 86 GLN A CA 1
ATOM 728 C C . GLN A 1 86 ? -17.006 -1.846 1.274 1.00 94.81 86 GLN A C 1
ATOM 730 O O . GLN A 1 86 ? -16.963 -2.276 0.127 1.00 94.81 86 GLN A O 1
ATOM 735 N N . GLU A 1 87 ? -17.270 -0.567 1.544 1.00 96.31 87 GLU A N 1
ATOM 736 C CA . GLU A 1 87 ? -17.559 0.430 0.505 1.00 96.31 87 GLU A CA 1
ATOM 737 C C . GLU A 1 87 ? -16.417 0.532 -0.517 1.00 96.31 87 GLU A C 1
ATOM 739 O O . GLU A 1 87 ? -16.637 0.481 -1.725 1.00 96.31 87 GLU A O 1
ATOM 744 N N . TYR A 1 88 ? -15.170 0.586 -0.051 1.00 95.06 88 TYR A N 1
ATOM 745 C CA . TYR A 1 88 ? -13.991 0.675 -0.911 1.00 95.06 88 TYR A CA 1
ATOM 746 C C . TYR A 1 88 ? -13.817 -0.566 -1.807 1.00 95.06 88 TYR A C 1
ATOM 748 O O . TYR A 1 88 ? -13.347 -0.469 -2.947 1.00 95.06 88 TYR A O 1
ATOM 756 N N . LYS A 1 89 ? -14.235 -1.741 -1.319 1.00 92.62 89 LYS A N 1
ATOM 757 C CA . LYS A 1 89 ? -14.322 -2.974 -2.112 1.00 92.62 89 LYS A CA 1
ATOM 758 C C . LYS A 1 89 ? -15.471 -2.917 -3.121 1.00 92.62 89 LYS A C 1
ATOM 760 O O . LYS A 1 89 ? -15.264 -3.294 -4.273 1.00 92.62 89 LYS A O 1
ATOM 765 N N . ASP A 1 90 ? -16.643 -2.440 -2.714 1.00 93.69 90 ASP A N 1
ATOM 766 C CA . ASP A 1 90 ? -17.844 -2.363 -3.555 1.00 93.69 90 ASP A CA 1
ATOM 767 C C . ASP A 1 90 ? -17.681 -1.353 -4.700 1.00 93.69 90 ASP A C 1
ATOM 769 O O . ASP A 1 90 ? -18.137 -1.595 -5.816 1.00 93.69 90 ASP A O 1
ATOM 773 N N . LEU A 1 91 ? -16.914 -0.283 -4.473 1.00 94.50 91 LEU A N 1
ATOM 774 C CA . LEU A 1 91 ? -16.464 0.657 -5.506 1.00 94.50 91 LEU A CA 1
ATOM 775 C C . LEU A 1 91 ? -15.408 0.059 -6.457 1.00 94.50 91 LEU A C 1
ATOM 777 O O . LEU A 1 91 ? -14.987 0.702 -7.419 1.00 94.50 91 LEU A O 1
ATOM 781 N N . GLY A 1 92 ? -14.954 -1.173 -6.209 1.00 88.94 92 GLY A N 1
ATOM 782 C CA . GLY A 1 92 ? -13.984 -1.876 -7.045 1.00 88.94 92 GLY A CA 1
A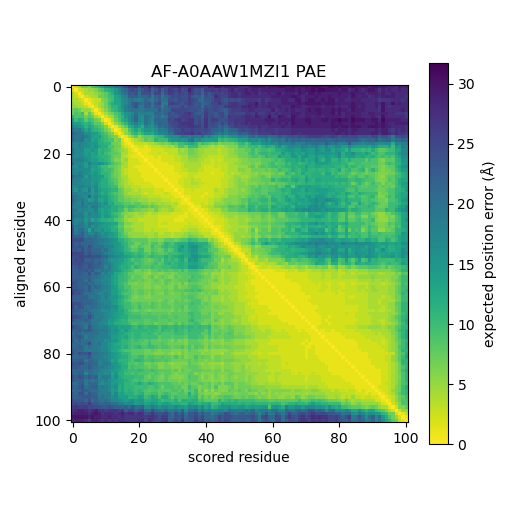TOM 783 C C . GLY A 1 92 ? -12.548 -1.365 -6.908 1.00 88.94 92 GLY A C 1
ATOM 784 O O . GLY A 1 92 ? -11.709 -1.706 -7.746 1.00 88.94 92 GLY A O 1
ATOM 785 N N . HIS A 1 93 ? -12.240 -0.574 -5.873 1.00 88.25 93 HIS A N 1
ATOM 786 C CA . HIS A 1 93 ? -10.888 -0.063 -5.626 1.00 88.25 93 HIS A CA 1
ATOM 787 C C .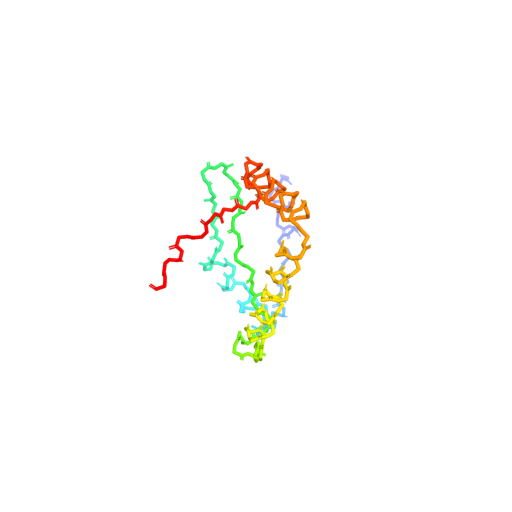 HIS A 1 93 ? -9.947 -1.127 -5.051 1.00 88.25 93 HIS A C 1
ATOM 789 O O . HIS A 1 93 ? -8.738 -1.063 -5.270 1.00 88.25 93 HIS A O 1
ATOM 795 N N . ILE A 1 94 ? -10.487 -2.135 -4.360 1.00 87.62 94 ILE A N 1
ATOM 796 C CA . ILE A 1 94 ? -9.732 -3.299 -3.884 1.00 87.62 94 ILE A CA 1
ATOM 797 C C . ILE A 1 94 ? -10.417 -4.579 -4.352 1.00 87.62 94 ILE A C 1
ATOM 799 O O . ILE A 1 94 ? -11.635 -4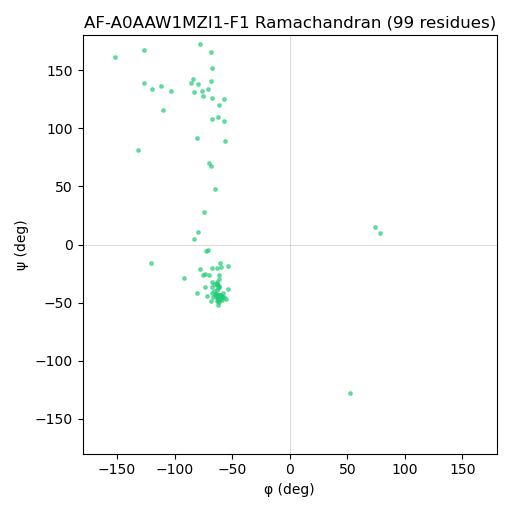.721 -4.288 1.00 87.62 94 ILE A O 1
ATOM 803 N N . LYS A 1 95 ? -9.608 -5.553 -4.775 1.00 83.69 95 LYS A N 1
ATOM 804 C CA . LYS A 1 95 ? -10.043 -6.934 -4.993 1.00 83.69 95 LYS A CA 1
ATOM 805 C C . LYS A 1 95 ? -9.398 -7.829 -3.949 1.00 83.69 95 LYS A C 1
ATOM 807 O O . LYS A 1 95 ? -8.207 -7.705 -3.674 1.00 83.69 95 LYS A O 1
ATOM 812 N N . SER A 1 96 ? -10.179 -8.746 -3.387 1.00 77.88 96 SER A N 1
ATOM 813 C CA . SER A 1 96 ? -9.639 -9.808 -2.540 1.00 77.88 96 SER A CA 1
ATOM 814 C C . SER A 1 96 ? -8.682 -10.658 -3.378 1.00 77.88 96 SER A C 1
ATOM 816 O O . SER A 1 96 ? -9.081 -11.206 -4.405 1.00 77.88 96 SER A O 1
ATOM 818 N N . SER A 1 97 ? -7.413 -10.736 -2.980 1.00 71.31 97 SER A N 1
ATOM 819 C CA . SER A 1 97 ? -6.465 -11.647 -3.616 1.00 71.31 97 SER A CA 1
ATOM 820 C C . SER A 1 97 ? -6.821 -13.087 -3.231 1.00 71.31 97 SER A C 1
ATOM 822 O O . SER A 1 97 ? -7.070 -13.382 -2.067 1.00 71.31 97 SER A O 1
ATOM 824 N N . LEU A 1 98 ? -6.844 -14.001 -4.205 1.00 53.78 98 LEU A N 1
ATOM 825 C CA . LEU A 1 98 ? -7.102 -15.438 -4.000 1.00 53.78 98 LEU A CA 1
ATOM 826 C C . LEU A 1 98 ? -5.907 -16.182 -3.365 1.00 53.78 98 LEU A C 1
ATOM 828 O O . LEU A 1 98 ? -5.717 -17.370 -3.604 1.00 53.78 98 LEU A O 1
ATOM 832 N N . PHE A 1 99 ? -5.077 -15.500 -2.576 1.00 47.50 99 PHE A N 1
ATOM 833 C CA . PHE A 1 99 ? -3.977 -16.147 -1.868 1.00 47.50 99 PHE A CA 1
ATOM 834 C C . PHE A 1 99 ? -4.525 -16.817 -0.602 1.00 47.50 99 PHE A C 1
ATOM 836 O O . PHE A 1 99 ? -4.659 -16.188 0.446 1.00 47.50 99 PHE A O 1
ATOM 843 N N . SER A 1 100 ? -4.888 -18.094 -0.733 1.00 30.67 100 SER A N 1
ATOM 844 C CA . SER A 1 100 ? -4.922 -19.027 0.396 1.00 30.67 100 SER A CA 1
ATOM 845 C C . SER A 1 100 ? -3.478 -19.493 0.660 1.00 30.67 100 SER A C 1
ATOM 847 O O . SER A 1 100 ? -2.748 -19.656 -0.321 1.00 30.67 100 SER A O 1
ATOM 849 N N . PRO A 1 101 ? -3.038 -19.601 1.927 1.00 46.19 101 PRO A N 1
ATOM 850 C CA . PRO A 1 101 ? -1.665 -19.973 2.280 1.00 46.19 101 PRO A CA 1
ATOM 851 C C . PRO A 1 101 ? -1.256 -21.361 1.781 1.00 46.19 101 PRO A C 1
ATOM 853 O O . PRO A 1 101 ? -2.146 -22.227 1.618 1.00 46.19 101 PRO A O 1
#

Mean predicted aligned error: 11.29 Å

Secondary structure (DSSP, 8-state):
--HHHHHHHS--------HHHHHHHHHHHHH-EE-TTS-EE-PPPPSS-GGGGTTHHHHHHHHHHHHHHHHHH-HHHHHHHHHHHHHHHHTTS--------

Foldseek 3Di:
DVVVVVVVVPPPPPPPDDPVNVVQVVQQVVAWDADPVRDIDHDDDDPDDPVVCPCVVVVVVVVVVVVVVVCVVPVVVVVVVVVVVVVCVVVVVDDDDPDDD

pLDDT: mean 83.27, std 15.61, range [30.67, 97.88]